Protein AF-A0A024FL23-F1 (afdb_monomer_lite)

pLDDT: mean 93.82, std 6.36, range [48.22, 98.5]

Sequence (138 aa):
MNAYYDCISGPIGQKRDFKRFKNLFHPSANFTYSYWNKEQTKASTMVFKTADEFIEKLDYLDKKGFYECEVANTINEFGSVIQVFSTYTFRAEDKSIESKTGITSYEIFFDGDRYWILSMFWTIESERFKIPKKYLKG

Foldseek 3Di:
DCQQQQQQAFFAQDHGPLVSVQVQADQQAKEKEWDAPPVRPDIDIDIDRGSVSVVVVSPCCNHFGKGKDWQAWDWDDDDQWIWIWTKMWMATPNRPDDIWIKIWIWIWGDPPPDIHTRYTYMYTDDPVRHDDPVNRHD

Radius of gyration: 15.2 Å; chains: 1; bounding box: 40×31×35 Å

Secondary structure (DSSP, 8-state):
-HHHHHHH-B-TTPPP-HHHHHTTEEEEEEEEEEEE-TTSS-EEEEEESSHHHHHGGGTTHHHH-EEEEEEEEEEEEETTEEEEEEEEEEEETTS-S--EEEEEEEEEEE-SS-EEEEEEEEEE--SSSPPPGGGS--

Structure (mmCIF, N/CA/C/O backbone):
data_AF-A0A024FL23-F1
#
_entry.id   AF-A0A024FL23-F1
#
loop_
_atom_site.group_PDB
_atom_site.id
_atom_site.type_symbol
_atom_site.label_atom_id
_atom_site.label_alt_id
_atom_site.label_comp_id
_atom_site.label_asym_id
_atom_site.label_entity_id
_atom_site.label_seq_id
_atom_site.pdbx_PDB_ins_code
_atom_site.Cartn_x
_atom_site.Cartn_y
_atom_site.Cartn_z
_atom_site.occupancy
_atom_site.B_iso_or_equiv
_atom_site.auth_seq_id
_atom_site.auth_comp_id
_atom_site.auth_asym_id
_atom_site.auth_atom_id
_atom_site.pdbx_PDB_model_num
ATOM 1 N N . MET A 1 1 ? -3.328 -7.292 8.739 1.00 48.22 1 MET A N 1
ATOM 2 C CA . MET A 1 1 ? -4.585 -6.664 8.259 1.00 48.22 1 MET A CA 1
ATOM 3 C C . MET A 1 1 ? -4.875 -7.171 6.842 1.00 48.22 1 MET A C 1
ATOM 5 O O . MET A 1 1 ? -4.285 -6.681 5.895 1.00 48.22 1 MET A O 1
ATOM 9 N N . ASN A 1 2 ? -5.713 -8.204 6.669 1.00 65.69 2 ASN A N 1
ATOM 10 C CA . ASN A 1 2 ? -5.693 -9.015 5.429 1.00 65.69 2 ASN A CA 1
ATOM 11 C C . ASN A 1 2 ? -6.514 -8.452 4.253 1.00 65.69 2 ASN A C 1
ATOM 13 O O . ASN A 1 2 ? -6.242 -8.781 3.105 1.00 65.69 2 ASN A O 1
ATOM 17 N N . ALA A 1 3 ? -7.486 -7.569 4.501 1.00 78.38 3 ALA A N 1
ATOM 18 C CA . ALA A 1 3 ? -8.482 -7.215 3.486 1.00 78.38 3 ALA A CA 1
ATOM 19 C C . ALA A 1 3 ? -7.924 -6.495 2.244 1.00 78.38 3 ALA A C 1
ATOM 21 O O . ALA A 1 3 ? -8.432 -6.724 1.151 1.00 78.38 3 ALA A O 1
ATOM 22 N N . TYR A 1 4 ? -6.899 -5.648 2.395 1.00 86.62 4 TYR A N 1
ATOM 23 C CA . TYR A 1 4 ? -6.240 -4.990 1.261 1.00 86.62 4 TYR A CA 1
ATOM 24 C C . TYR A 1 4 ? -5.434 -5.998 0.431 1.00 86.62 4 TYR A C 1
ATOM 26 O O . TYR A 1 4 ? -5.662 -6.129 -0.771 1.00 86.62 4 TYR A O 1
ATOM 34 N N . TYR A 1 5 ? -4.551 -6.760 1.084 1.00 86.75 5 TYR A N 1
ATOM 35 C CA . TYR A 1 5 ? -3.668 -7.723 0.423 1.00 86.75 5 TYR A CA 1
ATOM 36 C C . TYR A 1 5 ? -4.447 -8.828 -0.300 1.00 86.75 5 TYR A C 1
ATOM 38 O O . TYR A 1 5 ? -4.063 -9.203 -1.407 1.00 86.75 5 TYR A O 1
ATOM 46 N N . ASP A 1 6 ? -5.583 -9.270 0.255 1.00 86.75 6 ASP A N 1
ATOM 47 C CA . ASP A 1 6 ? -6.508 -10.213 -0.391 1.00 86.75 6 ASP A CA 1
ATOM 48 C C . ASP A 1 6 ? -7.046 -9.695 -1.736 1.00 86.75 6 ASP A C 1
ATOM 50 O O . ASP A 1 6 ? -7.350 -10.480 -2.631 1.00 86.75 6 ASP A O 1
ATOM 54 N N . CYS A 1 7 ? -7.211 -8.375 -1.884 1.00 89.38 7 CYS A N 1
ATOM 55 C CA . CYS A 1 7 ? -7.780 -7.788 -3.097 1.00 89.38 7 CYS A CA 1
ATOM 56 C C . CYS A 1 7 ? -6.762 -7.707 -4.235 1.00 89.38 7 CYS A C 1
ATOM 58 O O . CYS A 1 7 ? -7.153 -7.781 -5.397 1.00 89.38 7 CYS A O 1
ATOM 60 N N . ILE A 1 8 ? -5.478 -7.534 -3.919 1.00 89.00 8 ILE A N 1
ATOM 61 C CA . ILE A 1 8 ? -4.417 -7.307 -4.912 1.00 89.00 8 ILE A CA 1
ATOM 62 C C . ILE A 1 8 ? -3.542 -8.541 -5.160 1.00 89.00 8 ILE A C 1
ATOM 64 O O . ILE A 1 8 ? -2.877 -8.616 -6.197 1.00 89.00 8 ILE A O 1
ATOM 68 N N . SER A 1 9 ? -3.578 -9.525 -4.259 1.00 92.69 9 SER A N 1
ATOM 69 C CA . SER A 1 9 ? -2.758 -10.731 -4.348 1.00 92.69 9 SER A CA 1
ATOM 70 C C . SER A 1 9 ? -3.475 -11.909 -5.002 1.00 92.69 9 SER A C 1
ATOM 72 O O . SER A 1 9 ? -4.682 -12.093 -4.861 1.00 92.69 9 SER A O 1
ATOM 74 N N . GLY A 1 10 ? -2.708 -12.750 -5.688 1.00 93.69 10 GLY A N 1
ATOM 75 C CA . GLY A 1 10 ? -3.135 -14.048 -6.192 1.00 93.69 10 GLY A CA 1
ATOM 76 C C . GLY A 1 10 ? -2.351 -14.512 -7.427 1.00 93.69 10 GLY A C 1
ATOM 77 O O . GLY A 1 10 ? -1.568 -13.750 -8.004 1.00 93.69 10 GLY A O 1
ATOM 78 N N . PRO A 1 11 ? -2.583 -15.754 -7.870 1.00 95.69 11 PRO A N 1
ATOM 79 C CA . PRO A 1 11 ? -1.921 -16.348 -9.022 1.00 95.69 11 PRO A CA 1
ATOM 80 C C . PRO A 1 11 ? -2.222 -15.659 -10.349 1.00 95.69 11 PRO A C 1
ATOM 82 O O . PRO A 1 11 ? -3.142 -14.837 -10.467 1.00 95.69 11 PRO A O 1
ATOM 85 N N . ILE A 1 12 ? -1.429 -16.038 -11.355 1.00 95.38 12 ILE A N 1
ATOM 86 C CA . ILE A 1 12 ? -1.665 -15.695 -12.759 1.00 95.38 12 ILE A CA 1
ATOM 87 C C . ILE A 1 12 ? -3.081 -16.131 -13.163 1.00 95.38 12 ILE A C 1
ATOM 89 O O . ILE A 1 12 ? -3.535 -17.227 -12.842 1.00 95.38 12 ILE A O 1
ATOM 93 N N . GLY A 1 13 ? -3.794 -15.260 -13.873 1.00 93.06 13 GLY A N 1
ATOM 94 C CA . GLY A 1 13 ? -5.148 -15.493 -14.373 1.00 93.06 13 GLY A CA 1
ATOM 95 C C . GLY A 1 13 ? -6.261 -15.257 -13.348 1.00 93.06 13 GLY A C 1
ATOM 96 O O . GLY A 1 13 ? -7.422 -15.141 -13.745 1.00 93.06 13 GLY A O 1
ATOM 97 N N . GLN A 1 14 ? -5.951 -15.122 -12.053 1.00 93.44 14 GLN A N 1
ATOM 98 C CA . GLN A 1 14 ? -6.968 -14.805 -11.053 1.00 93.44 14 GLN A CA 1
ATOM 99 C C . GLN A 1 14 ? -7.325 -13.317 -11.095 1.00 93.44 14 GLN A C 1
ATOM 101 O O . GLN A 1 14 ? -6.509 -12.453 -10.770 1.00 93.44 14 GLN A O 1
ATOM 106 N N . LYS A 1 15 ? -8.587 -13.019 -11.417 1.00 92.50 15 LYS A N 1
ATOM 107 C CA . LYS A 1 15 ? -9.120 -11.656 -11.346 1.00 92.50 15 LYS A CA 1
ATOM 108 C C . LYS A 1 15 ? -9.106 -11.132 -9.911 1.00 92.50 15 LYS A C 1
ATOM 110 O O . LYS A 1 15 ? -9.450 -11.841 -8.968 1.00 92.50 15 LYS A O 1
ATOM 115 N N . ARG A 1 16 ? -8.700 -9.872 -9.770 1.00 93.19 16 ARG A N 1
ATOM 116 C CA . ARG A 1 16 ? -8.661 -9.146 -8.500 1.00 93.19 16 ARG A CA 1
ATOM 117 C C . ARG A 1 16 ? -10.044 -8.630 -8.133 1.00 93.19 16 ARG A C 1
ATOM 119 O O . ARG A 1 16 ? -10.784 -8.159 -9.000 1.00 93.19 16 ARG A O 1
ATOM 126 N N . ASP A 1 17 ? -10.387 -8.704 -6.850 1.00 92.62 17 ASP A N 1
ATOM 127 C CA . ASP A 1 17 ? -11.657 -8.181 -6.345 1.00 92.62 17 ASP A CA 1
ATOM 128 C C . ASP A 1 17 ? -11.561 -6.665 -6.144 1.00 92.62 17 ASP A C 1
ATOM 130 O O . ASP A 1 17 ? -11.471 -6.134 -5.034 1.00 92.62 17 ASP A O 1
ATOM 134 N N . PHE A 1 18 ? -11.570 -5.942 -7.262 1.00 92.56 18 PHE A N 1
ATOM 135 C CA . PHE A 1 18 ? -11.520 -4.486 -7.248 1.00 92.56 18 PHE A CA 1
ATOM 136 C C . PHE A 1 18 ? -12.797 -3.850 -6.687 1.00 92.56 18 PHE A C 1
ATOM 138 O O . PHE A 1 18 ? -12.773 -2.687 -6.291 1.00 92.56 18 PHE A O 1
ATOM 145 N N . LYS A 1 19 ? -13.910 -4.590 -6.598 1.00 93.25 19 LYS A N 1
ATOM 146 C CA . LYS A 1 19 ? -15.113 -4.102 -5.916 1.00 93.25 19 LYS A CA 1
ATOM 147 C C . LYS A 1 19 ? -14.870 -4.041 -4.411 1.00 93.25 19 LYS A C 1
ATOM 149 O O . LYS A 1 19 ? -15.134 -3.010 -3.794 1.00 93.25 19 LYS A O 1
ATOM 154 N N . ARG A 1 20 ? -14.327 -5.114 -3.827 1.00 92.81 20 ARG A N 1
ATOM 155 C CA . ARG A 1 20 ? -13.917 -5.131 -2.420 1.00 92.81 20 ARG A CA 1
ATOM 156 C C . ARG A 1 20 ? -12.828 -4.101 -2.154 1.00 92.81 20 ARG A C 1
ATOM 158 O O . ARG A 1 20 ? -12.959 -3.383 -1.171 1.00 92.81 20 ARG A O 1
ATOM 165 N N . PHE A 1 21 ? -11.847 -3.964 -3.051 1.00 93.56 21 PHE A N 1
ATOM 166 C CA . PHE A 1 21 ? -10.811 -2.932 -2.949 1.00 93.56 21 PHE A CA 1
ATOM 167 C C . PHE A 1 21 ? -11.420 -1.540 -2.768 1.00 93.56 21 PHE A C 1
ATOM 169 O O . PHE A 1 21 ? -11.151 -0.891 -1.765 1.00 93.56 21 PHE A O 1
ATOM 176 N N . LYS A 1 22 ? -12.292 -1.100 -3.688 1.00 94.06 22 LYS A N 1
ATOM 177 C CA . LYS A 1 22 ? -12.928 0.229 -3.618 1.00 94.06 22 LYS A CA 1
ATOM 178 C C . LYS A 1 22 ? -13.694 0.434 -2.314 1.00 94.06 22 LYS A C 1
ATOM 180 O O . LYS A 1 22 ? -13.629 1.509 -1.735 1.00 94.06 22 LYS A O 1
ATOM 185 N N . ASN A 1 23 ? -14.356 -0.611 -1.819 1.00 94.69 23 ASN A N 1
ATOM 186 C CA . ASN A 1 23 ? -15.117 -0.558 -0.573 1.00 94.69 23 ASN A CA 1
ATOM 187 C C . ASN A 1 23 ? -14.253 -0.398 0.690 1.00 94.69 23 ASN A C 1
ATOM 189 O O . ASN A 1 23 ? -14.826 -0.208 1.761 1.00 94.69 23 ASN A O 1
ATOM 193 N N . LEU A 1 24 ? -12.920 -0.492 0.607 1.00 95.25 24 LEU A N 1
ATOM 194 C CA . LEU A 1 24 ? -12.012 -0.196 1.724 1.00 95.25 24 LEU A CA 1
ATOM 195 C C . LEU A 1 24 ? -11.720 1.305 1.864 1.00 95.25 24 LEU A C 1
ATOM 197 O O . LEU A 1 24 ? -11.351 1.760 2.947 1.00 95.25 24 LEU A O 1
ATOM 201 N N . PHE A 1 25 ? -11.870 2.069 0.782 1.00 96.50 25 PHE A N 1
ATOM 202 C CA . PHE A 1 25 ? -11.470 3.471 0.715 1.00 96.50 25 PHE A CA 1
ATOM 203 C C . PHE A 1 25 ? -12.675 4.394 0.843 1.00 96.50 25 PHE A C 1
ATOM 205 O O . PHE A 1 25 ? -13.753 4.126 0.312 1.00 96.50 25 PHE A O 1
ATOM 212 N N . HIS A 1 26 ? -12.484 5.507 1.546 1.00 96.25 26 HIS A N 1
ATOM 213 C CA . HIS A 1 26 ? -13.470 6.579 1.563 1.00 96.25 26 HIS A CA 1
ATOM 214 C C . HIS A 1 26 ? -13.587 7.209 0.159 1.00 96.25 26 HIS A C 1
ATOM 216 O O . HIS A 1 26 ? -12.583 7.276 -0.553 1.00 96.25 26 HIS A O 1
ATOM 222 N N . PRO A 1 27 ? -14.748 7.758 -0.251 1.00 93.44 27 PRO A N 1
ATOM 223 C CA . PRO A 1 27 ? -14.881 8.444 -1.543 1.00 93.44 27 PRO A CA 1
ATOM 224 C C . PRO A 1 27 ? -13.906 9.612 -1.762 1.00 93.44 27 PRO A C 1
ATOM 226 O O . PRO A 1 27 ? -13.630 9.973 -2.900 1.00 93.44 27 PRO A O 1
ATOM 229 N N . SER A 1 28 ? -13.377 10.199 -0.684 1.00 93.19 28 SER A N 1
ATOM 230 C CA . SER A 1 28 ? -12.363 11.263 -0.729 1.00 93.19 28 SER A CA 1
ATOM 231 C C . SER A 1 28 ? -10.923 10.754 -0.581 1.00 93.19 28 SER A C 1
ATOM 233 O O . SER A 1 28 ? -10.037 11.543 -0.245 1.00 93.19 28 SER A O 1
ATOM 235 N N . ALA A 1 29 ? -10.690 9.447 -0.723 1.00 96.19 29 ALA A N 1
ATOM 236 C CA . ALA A 1 29 ? -9.378 8.869 -0.486 1.00 96.19 29 ALA A CA 1
ATOM 237 C C . ALA A 1 29 ? -8.350 9.319 -1.528 1.00 96.19 29 ALA A C 1
ATOM 239 O O . ALA A 1 29 ? -8.657 9.423 -2.715 1.00 96.19 29 ALA A O 1
ATOM 240 N N . ASN A 1 30 ? -7.112 9.533 -1.085 1.00 94.69 30 ASN A N 1
ATOM 241 C CA . ASN A 1 30 ? -5.991 9.848 -1.964 1.00 94.69 30 ASN A CA 1
ATOM 242 C C . ASN A 1 30 ? -4.943 8.728 -1.957 1.00 94.69 30 ASN A C 1
ATOM 244 O O . ASN A 1 30 ? -4.713 8.071 -0.941 1.00 94.69 30 ASN A O 1
ATOM 248 N N . PHE A 1 31 ? -4.302 8.532 -3.107 1.00 97.94 31 PHE A N 1
ATOM 249 C CA . PHE A 1 31 ? -3.290 7.505 -3.313 1.00 97.94 31 PHE A CA 1
ATOM 250 C C . PHE A 1 31 ? -2.041 8.194 -3.841 1.00 97.94 31 PHE A C 1
ATOM 252 O O . PHE A 1 31 ? -2.063 8.799 -4.913 1.00 97.94 31 PHE A O 1
ATOM 259 N N . THR A 1 32 ? -0.949 8.116 -3.095 1.00 98.25 32 THR A N 1
ATOM 260 C CA . THR A 1 32 ? 0.287 8.805 -3.450 1.00 98.25 32 THR A CA 1
ATOM 261 C C . THR A 1 32 ? 1.452 7.832 -3.421 1.00 98.25 32 THR A C 1
ATOM 263 O O . THR A 1 32 ? 1.774 7.250 -2.390 1.00 98.25 32 THR A O 1
ATOM 266 N N . TYR A 1 33 ? 2.140 7.702 -4.548 1.00 97.69 33 TYR A N 1
ATOM 267 C CA . TYR A 1 33 ? 3.422 7.019 -4.614 1.00 97.69 33 TYR A CA 1
ATOM 268 C C . TYR A 1 33 ? 4.549 8.047 -4.580 1.00 97.69 33 TYR A C 1
ATOM 270 O O . TYR A 1 33 ? 4.616 8.909 -5.456 1.00 97.69 33 TYR A O 1
ATOM 278 N N . SER A 1 34 ? 5.448 7.957 -3.600 1.00 97.69 34 SER A N 1
ATOM 279 C CA . SER A 1 34 ? 6.705 8.711 -3.599 1.00 97.69 34 SER A CA 1
ATOM 280 C C . SER A 1 34 ? 7.857 7.850 -4.093 1.00 97.69 34 SER A C 1
ATOM 282 O O . SER A 1 34 ? 8.057 6.716 -3.644 1.00 97.69 34 SER A O 1
ATOM 284 N N . TYR A 1 35 ? 8.660 8.430 -4.976 1.00 96.06 35 TYR A N 1
ATOM 285 C CA . TYR A 1 35 ? 9.873 7.825 -5.496 1.00 96.06 35 TYR A CA 1
ATOM 286 C C . TYR A 1 35 ? 10.998 8.852 -5.567 1.00 96.06 35 TYR A C 1
ATOM 288 O O . TYR A 1 35 ? 10.779 10.054 -5.730 1.00 96.06 35 TYR A O 1
ATOM 296 N N . TRP A 1 36 ? 12.224 8.360 -5.446 1.00 96.06 36 TRP A N 1
ATOM 297 C CA . TRP A 1 36 ? 13.429 9.165 -5.585 1.00 96.06 36 TRP A CA 1
ATOM 298 C C . TRP A 1 36 ? 13.975 9.065 -7.011 1.00 96.06 36 TRP A C 1
ATOM 300 O O . TRP A 1 36 ? 13.796 8.049 -7.684 1.00 96.06 36 TRP A O 1
ATOM 310 N N . ASN A 1 37 ? 14.660 10.111 -7.476 1.00 94.81 37 ASN A N 1
ATOM 311 C CA . ASN A 1 37 ? 15.465 10.034 -8.696 1.00 94.81 37 ASN A CA 1
ATOM 312 C C . ASN A 1 37 ? 16.594 8.995 -8.561 1.00 94.81 37 ASN A C 1
ATOM 314 O O . ASN A 1 37 ? 16.902 8.520 -7.467 1.00 94.81 37 ASN A O 1
ATOM 318 N N . LYS A 1 38 ? 17.252 8.674 -9.679 1.00 92.12 38 LYS A N 1
ATOM 319 C CA . LYS A 1 38 ? 18.322 7.666 -9.736 1.00 92.12 38 LYS A CA 1
ATOM 320 C C . LYS A 1 38 ? 19.469 7.961 -8.761 1.00 92.12 38 LYS A C 1
ATOM 322 O O . LYS A 1 38 ? 19.995 7.045 -8.139 1.00 92.12 38 LYS A O 1
ATOM 327 N N . GLU A 1 39 ? 19.814 9.235 -8.585 1.00 94.12 39 GLU A N 1
ATOM 328 C CA . GLU A 1 39 ? 20.863 9.696 -7.665 1.00 94.12 39 GLU A CA 1
ATOM 329 C C . GLU A 1 39 ? 20.408 9.703 -6.193 1.00 94.12 39 GLU A C 1
ATOM 331 O O . GLU A 1 39 ? 21.205 9.964 -5.292 1.00 94.12 39 GLU A O 1
ATOM 336 N N . GLN A 1 40 ? 19.128 9.423 -5.930 1.00 92.50 40 GLN A N 1
ATOM 337 C CA . GLN A 1 40 ? 18.515 9.379 -4.603 1.00 92.50 40 GLN A CA 1
ATOM 338 C C . GLN A 1 40 ? 18.660 10.699 -3.828 1.00 92.50 40 GLN A C 1
ATOM 340 O O . GLN A 1 40 ? 18.845 10.699 -2.613 1.00 92.50 40 GLN A O 1
ATOM 345 N N . THR A 1 41 ? 18.616 11.835 -4.530 1.00 94.44 41 THR A N 1
ATOM 346 C CA . THR A 1 41 ? 18.798 13.194 -3.985 1.00 94.44 41 THR A CA 1
ATOM 347 C C . THR A 1 41 ? 17.524 14.029 -3.986 1.00 94.44 41 THR A C 1
ATOM 349 O O . THR A 1 41 ? 17.418 14.966 -3.197 1.00 94.44 41 THR A O 1
ATOM 352 N N . LYS A 1 42 ? 16.551 13.701 -4.840 1.00 96.19 42 LYS A N 1
ATOM 353 C CA . LYS A 1 42 ? 15.278 14.415 -4.953 1.00 96.19 42 LYS A CA 1
ATOM 354 C C . LYS A 1 42 ? 14.117 13.430 -5.024 1.00 96.19 42 LYS A C 1
ATOM 356 O O . LYS A 1 42 ? 14.144 12.500 -5.827 1.00 96.19 42 LYS A O 1
ATOM 361 N N . ALA A 1 43 ? 13.095 13.668 -4.207 1.00 96.56 43 ALA A N 1
ATOM 362 C CA . ALA A 1 43 ? 11.842 12.924 -4.246 1.00 96.56 43 ALA A CA 1
ATOM 363 C C . ALA A 1 43 ? 10.837 13.573 -5.212 1.00 96.56 43 ALA A C 1
ATOM 365 O O . ALA A 1 43 ? 10.879 14.778 -5.478 1.00 96.56 43 ALA A O 1
ATOM 366 N N . SER A 1 44 ? 9.934 12.768 -5.754 1.00 97.69 44 SER A N 1
ATOM 367 C CA . SER A 1 44 ? 8.789 13.176 -6.571 1.00 97.69 44 SER A CA 1
ATOM 368 C C . SER A 1 44 ? 7.592 12.297 -6.234 1.00 97.69 44 SER A C 1
ATOM 370 O O . SER A 1 44 ? 7.754 11.222 -5.653 1.00 97.69 44 SER A O 1
ATOM 372 N N . THR A 1 45 ? 6.392 12.759 -6.579 1.00 97.75 45 THR A N 1
ATOM 373 C CA . THR A 1 45 ? 5.155 12.029 -6.306 1.00 97.75 45 THR A CA 1
ATOM 374 C C . THR A 1 45 ? 4.382 11.732 -7.580 1.00 97.75 45 THR A C 1
ATOM 376 O O . THR A 1 45 ? 4.340 12.530 -8.515 1.00 97.75 45 THR A O 1
ATOM 379 N N . MET A 1 46 ? 3.741 10.570 -7.592 1.00 97.38 46 MET A N 1
ATOM 380 C CA . MET A 1 46 ? 2.664 10.222 -8.508 1.00 97.38 46 MET A CA 1
ATOM 381 C C . MET A 1 46 ? 1.382 10.124 -7.684 1.00 97.38 46 MET A C 1
ATOM 383 O O . MET A 1 46 ? 1.349 9.402 -6.690 1.00 97.38 46 MET A O 1
ATOM 387 N N . VAL A 1 47 ? 0.357 10.882 -8.069 1.00 96.75 47 VAL A N 1
ATOM 388 C CA . VAL A 1 47 ? -0.892 11.015 -7.308 1.00 96.75 47 VAL A CA 1
ATOM 389 C C . VAL A 1 47 ? -2.047 10.459 -8.128 1.00 96.75 47 VAL A C 1
ATOM 391 O O . VAL A 1 47 ? -2.200 10.829 -9.291 1.00 96.75 47 VAL A O 1
ATOM 394 N N . PHE A 1 48 ? -2.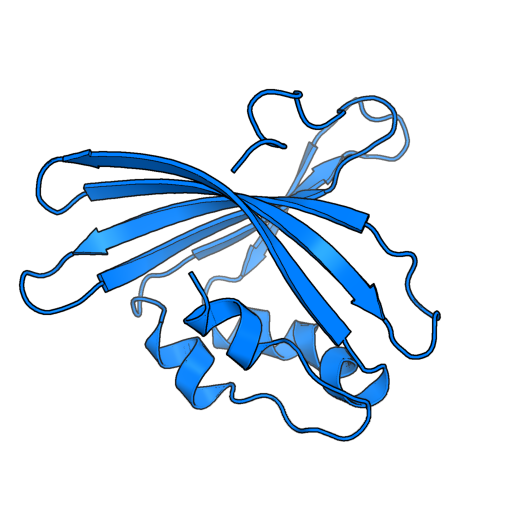874 9.634 -7.493 1.00 95.94 48 PHE A N 1
ATOM 395 C CA . PHE A 1 48 ? -4.176 9.206 -7.994 1.00 95.94 48 PHE A CA 1
ATOM 396 C C . PHE A 1 48 ? -5.248 9.750 -7.055 1.00 95.94 48 PHE A C 1
ATOM 398 O O . PHE A 1 48 ? -5.165 9.607 -5.830 1.00 95.94 48 PHE A O 1
ATOM 405 N N . LYS A 1 49 ? -6.237 10.426 -7.631 1.00 90.31 49 LYS A N 1
ATOM 406 C CA . LYS A 1 49 ? -7.291 11.125 -6.890 1.00 90.31 49 LYS A CA 1
ATOM 407 C C . LYS A 1 49 ? -8.474 10.225 -6.557 1.00 90.31 49 LYS A C 1
ATOM 409 O O . LYS A 1 49 ? 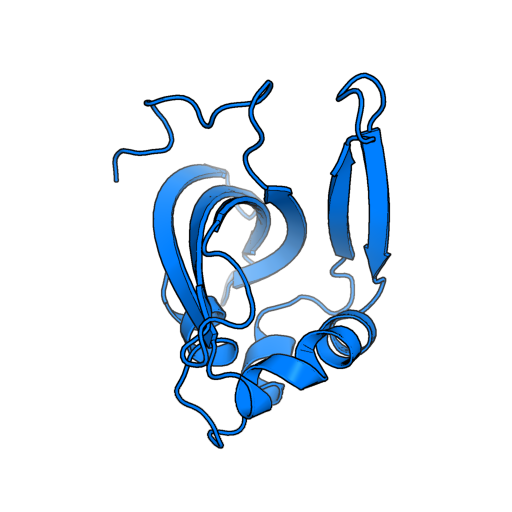-9.324 10.625 -5.771 1.00 90.31 49 LYS A O 1
ATOM 414 N N . THR A 1 50 ? -8.546 9.043 -7.167 1.00 92.31 50 THR A N 1
ATOM 415 C CA . THR A 1 50 ? -9.616 8.069 -6.944 1.00 92.31 50 THR A CA 1
ATOM 416 C C . THR A 1 50 ? -9.062 6.647 -6.906 1.00 92.31 50 THR A C 1
ATOM 418 O O . THR A 1 50 ? -7.995 6.359 -7.454 1.00 92.31 50 THR A O 1
ATOM 421 N N . ALA A 1 51 ? -9.816 5.735 -6.285 1.00 93.25 51 ALA A N 1
ATOM 422 C CA . ALA A 1 51 ? -9.486 4.312 -6.302 1.00 93.25 51 ALA A CA 1
ATOM 423 C C . ALA A 1 51 ? -9.497 3.741 -7.730 1.00 93.25 51 ALA A C 1
ATOM 425 O O . ALA A 1 51 ? -8.697 2.864 -8.037 1.00 93.25 51 ALA A O 1
ATOM 426 N N . ASP A 1 52 ? -10.368 4.253 -8.604 1.00 93.19 52 ASP A N 1
ATOM 427 C CA . ASP A 1 52 ? -10.453 3.828 -10.002 1.00 93.19 52 ASP A CA 1
ATOM 428 C C . ASP A 1 52 ? -9.185 4.182 -10.785 1.00 93.19 52 ASP A C 1
ATOM 430 O O . ASP A 1 52 ? -8.592 3.299 -11.402 1.00 93.19 52 ASP A O 1
ATOM 434 N N . GLU A 1 53 ? -8.704 5.426 -10.673 1.00 94.31 53 GLU A N 1
ATOM 435 C CA . GLU A 1 53 ? -7.441 5.857 -11.293 1.00 94.31 53 GLU A CA 1
ATOM 436 C C . GLU A 1 53 ? -6.254 4.991 -10.845 1.00 94.31 53 GLU A C 1
ATOM 438 O O . GLU A 1 53 ? -5.359 4.686 -11.636 1.00 94.31 53 GLU A O 1
ATOM 443 N N . PHE A 1 54 ? -6.239 4.585 -9.571 1.00 94.12 54 PHE A N 1
ATOM 444 C CA . PHE A 1 54 ? -5.209 3.691 -9.053 1.00 94.12 54 PHE A CA 1
ATOM 445 C C . PHE A 1 54 ? -5.359 2.264 -9.602 1.00 94.12 54 PHE A C 1
ATOM 447 O O . PHE A 1 54 ? -4.380 1.687 -10.075 1.00 94.12 54 PHE A O 1
ATOM 454 N N . ILE A 1 55 ? -6.576 1.708 -9.600 1.00 93.81 55 ILE A N 1
ATOM 455 C CA . ILE A 1 55 ? -6.875 0.359 -10.110 1.00 93.81 55 ILE A CA 1
ATOM 456 C C . ILE A 1 55 ? -6.489 0.213 -11.584 1.00 93.81 55 ILE A C 1
ATOM 458 O O . ILE A 1 55 ? -5.985 -0.837 -11.978 1.00 93.81 55 ILE A O 1
ATOM 462 N N . GLU A 1 56 ? -6.656 1.253 -12.400 1.00 93.69 56 GLU A N 1
ATOM 463 C CA . GLU A 1 56 ? -6.225 1.236 -13.804 1.00 93.69 56 GLU A CA 1
ATOM 464 C C . GLU A 1 56 ? -4.724 0.953 -13.968 1.00 93.69 56 GLU A C 1
ATOM 466 O O . GLU A 1 56 ? -4.307 0.381 -14.975 1.00 93.69 56 GLU A O 1
ATOM 471 N N . LYS A 1 57 ? -3.891 1.302 -12.977 1.00 92.19 57 LYS A N 1
ATOM 472 C CA . LYS A 1 57 ? -2.451 0.989 -12.987 1.00 92.19 57 LYS A CA 1
ATOM 473 C C . LYS A 1 57 ? -2.127 -0.433 -12.543 1.00 92.19 57 LYS A C 1
ATOM 475 O O . LYS A 1 57 ? -0.975 -0.846 -12.650 1.00 92.19 57 LYS A O 1
ATOM 480 N N . LEU A 1 58 ? -3.118 -1.182 -12.070 1.00 90.50 58 LEU A N 1
ATOM 481 C CA . LEU A 1 58 ? -2.981 -2.544 -11.560 1.00 90.50 58 LEU A CA 1
ATOM 482 C C . LEU A 1 58 ? -3.379 -3.615 -12.592 1.00 90.50 58 LEU A C 1
ATOM 484 O O . LEU A 1 58 ? -3.531 -4.785 -12.240 1.00 90.50 58 LEU A O 1
ATOM 488 N N . ASP A 1 59 ? -3.514 -3.250 -13.872 1.00 86.44 59 ASP A N 1
ATOM 489 C CA . ASP A 1 59 ? -3.920 -4.154 -14.964 1.00 86.44 59 ASP A CA 1
ATOM 490 C C . ASP A 1 59 ? -2.974 -5.354 -15.186 1.00 86.44 59 ASP A C 1
ATOM 492 O O . ASP A 1 59 ? -3.298 -6.292 -15.916 1.00 86.44 59 ASP A O 1
ATOM 496 N N . TYR A 1 60 ? -1.783 -5.301 -14.592 1.00 87.69 60 TYR A N 1
ATOM 497 C CA . TYR A 1 60 ? -0.743 -6.307 -14.728 1.00 87.69 60 TYR A CA 1
ATOM 498 C C . TYR A 1 60 ? -0.826 -7.397 -13.656 1.00 87.69 60 TYR A C 1
ATOM 500 O O . TYR A 1 60 ? -0.176 -8.433 -13.806 1.00 87.69 60 TYR A O 1
ATOM 508 N N . LEU A 1 61 ? -1.571 -7.175 -12.564 1.00 90.81 61 LEU A N 1
ATOM 509 C CA . LEU A 1 61 ? -1.523 -8.043 -11.385 1.00 90.81 61 LEU A CA 1
ATOM 510 C C . LEU A 1 61 ? -1.961 -9.477 -11.696 1.00 90.81 61 LEU A C 1
ATOM 512 O O . LEU A 1 61 ? -1.324 -10.422 -11.232 1.00 90.81 61 LEU A O 1
ATOM 516 N N . ASP A 1 62 ? -3.036 -9.649 -12.464 1.00 91.06 62 ASP A N 1
ATOM 517 C CA . ASP A 1 62 ? -3.549 -10.962 -12.868 1.00 91.06 62 ASP A CA 1
ATOM 518 C C . ASP A 1 62 ? -2.718 -11.579 -14.001 1.00 91.06 62 ASP A C 1
ATOM 520 O O . ASP A 1 62 ? -2.549 -12.791 -14.042 1.00 91.06 62 ASP A O 1
ATOM 524 N N . LYS A 1 63 ? -2.135 -10.771 -14.891 1.00 92.69 63 LYS A N 1
ATOM 525 C CA . LYS A 1 63 ? -1.259 -11.251 -15.974 1.00 92.69 63 LYS A CA 1
ATOM 526 C C . LYS A 1 63 ? 0.041 -11.860 -15.446 1.00 92.69 63 LYS A C 1
ATOM 528 O O . LYS A 1 63 ? 0.523 -12.837 -16.005 1.00 92.69 63 LYS A O 1
ATOM 533 N N . LYS A 1 64 ? 0.603 -11.271 -14.387 1.00 91.88 64 LYS A N 1
ATOM 534 C CA . LYS A 1 64 ? 1.926 -11.632 -13.853 1.00 91.88 64 LYS A CA 1
ATOM 535 C C . LYS A 1 64 ? 1.877 -12.573 -12.653 1.00 91.88 64 LYS A C 1
ATOM 537 O O . LYS A 1 64 ? 2.887 -13.201 -12.336 1.00 91.88 64 LYS A O 1
ATOM 542 N N . GLY A 1 65 ? 0.714 -12.660 -11.997 1.00 93.25 65 GLY A N 1
ATOM 543 C CA . GLY A 1 65 ? 0.570 -13.260 -10.675 1.00 93.25 65 GLY A CA 1
ATOM 544 C C . GLY A 1 65 ? 1.322 -12.402 -9.671 1.00 93.25 65 GLY A C 1
ATOM 545 O O . GLY A 1 65 ? 2.533 -12.243 -9.759 1.00 93.25 65 GLY A O 1
ATOM 546 N N . PHE A 1 66 ? 0.627 -11.786 -8.734 1.00 95.31 66 PHE A N 1
ATOM 547 C CA . PHE A 1 66 ? 1.233 -10.805 -7.842 1.00 95.31 66 PHE A CA 1
ATOM 548 C C . PHE A 1 66 ? 0.873 -11.166 -6.421 1.00 95.31 66 PHE A C 1
ATOM 550 O O . PHE A 1 66 ? -0.267 -11.524 -6.155 1.00 95.31 66 PHE A O 1
ATOM 557 N N . TYR A 1 67 ? 1.839 -11.097 -5.521 1.00 94.06 67 TYR A N 1
ATOM 558 C CA . TYR A 1 67 ? 1.626 -11.381 -4.114 1.00 94.06 67 TYR A CA 1
ATOM 559 C C . TYR A 1 67 ? 2.254 -10.258 -3.325 1.00 94.06 67 TYR A C 1
ATOM 561 O O . TYR A 1 67 ? 3.467 -10.075 -3.394 1.00 94.06 67 TYR A O 1
ATOM 569 N N . GLU A 1 68 ? 1.432 -9.542 -2.579 1.00 93.50 68 GLU A N 1
ATOM 570 C CA . GLU A 1 68 ? 1.854 -8.536 -1.623 1.00 93.50 68 GLU A CA 1
ATOM 571 C C . GLU A 1 68 ? 1.426 -8.988 -0.234 1.00 93.50 68 GLU A C 1
ATOM 573 O O . GLU A 1 68 ? 0.294 -9.431 -0.038 1.00 93.50 68 GLU A O 1
ATOM 578 N N . CYS A 1 69 ? 2.336 -8.916 0.728 1.00 90.75 69 CYS A N 1
ATOM 579 C CA . CYS A 1 69 ? 2.067 -9.348 2.087 1.00 90.75 69 CYS A CA 1
ATOM 580 C C . CYS A 1 69 ? 2.610 -8.363 3.115 1.00 90.75 69 CYS A C 1
ATOM 582 O O . CYS A 1 69 ? 3.689 -7.787 2.954 1.00 90.75 69 CYS A O 1
ATOM 584 N N . GLU A 1 70 ? 1.852 -8.230 4.199 1.00 93.50 70 GLU A N 1
ATOM 585 C CA . GLU A 1 70 ? 2.231 -7.491 5.396 1.00 93.50 70 GLU A CA 1
ATOM 586 C C . GLU A 1 70 ? 3.446 -8.131 6.077 1.00 93.50 70 GLU A C 1
ATOM 588 O O . GLU A 1 70 ? 3.516 -9.351 6.221 1.00 93.50 70 GLU A O 1
ATOM 593 N N . VAL A 1 71 ? 4.382 -7.296 6.524 1.00 93.94 71 VAL A N 1
ATOM 594 C CA . VAL A 1 71 ? 5.545 -7.701 7.327 1.00 93.94 71 VAL A CA 1
ATOM 595 C C . VAL A 1 71 ? 5.400 -7.222 8.766 1.00 93.94 71 VAL A C 1
ATOM 597 O O . VAL A 1 71 ? 5.605 -7.996 9.695 1.00 93.94 71 VAL A O 1
ATOM 600 N N . ALA A 1 72 ? 5.079 -5.942 8.961 1.00 95.31 72 ALA A N 1
ATOM 601 C CA . ALA A 1 72 ? 4.945 -5.337 10.2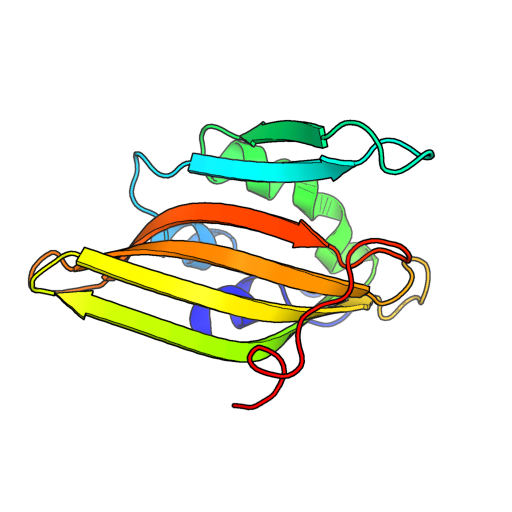83 1.00 95.31 72 ALA A CA 1
ATOM 602 C C . ALA A 1 72 ? 4.104 -4.060 10.212 1.00 95.31 72 ALA A C 1
ATOM 604 O O . ALA A 1 72 ? 4.122 -3.362 9.198 1.00 95.31 72 ALA A O 1
ATOM 605 N N . ASN A 1 73 ? 3.431 -3.720 11.312 1.00 95.44 73 ASN A N 1
ATOM 606 C CA . ASN A 1 73 ? 2.646 -2.495 11.439 1.00 95.44 73 ASN A CA 1
ATOM 607 C C . ASN A 1 73 ? 3.044 -1.727 12.701 1.00 95.44 73 ASN A C 1
ATOM 609 O O . ASN A 1 73 ? 3.155 -2.300 13.780 1.00 95.44 73 ASN A O 1
ATOM 613 N N . THR A 1 74 ? 3.198 -0.411 12.583 1.00 96.50 74 THR A N 1
ATOM 614 C CA . THR A 1 74 ? 3.165 0.508 13.729 1.00 96.50 74 THR A CA 1
ATOM 615 C C . THR A 1 74 ? 1.856 1.278 13.684 1.00 96.50 74 THR A C 1
ATOM 617 O O . THR A 1 74 ? 1.607 1.986 12.710 1.00 96.50 74 THR A O 1
ATOM 620 N N . ILE A 1 75 ? 1.029 1.128 14.718 1.00 97.00 75 ILE A N 1
ATOM 621 C CA . ILE A 1 75 ? -0.317 1.704 14.784 1.00 97.00 75 ILE A CA 1
ATOM 622 C C . ILE A 1 75 ? -0.346 2.752 15.893 1.00 97.00 75 ILE A C 1
ATOM 624 O O . ILE A 1 75 ? 0.069 2.472 17.015 1.00 97.00 75 ILE A O 1
ATOM 628 N N . ASN A 1 76 ? -0.841 3.945 15.571 1.00 97.69 76 ASN A N 1
ATOM 629 C CA . ASN A 1 76 ? -1.205 4.968 16.546 1.00 97.69 76 ASN A CA 1
ATOM 630 C C . ASN A 1 76 ? -2.679 5.317 16.349 1.00 97.69 76 ASN A C 1
ATOM 632 O O . ASN A 1 76 ? -3.102 5.574 15.222 1.00 97.69 76 ASN A O 1
ATOM 636 N N . GLU A 1 77 ? -3.448 5.350 17.431 1.00 97.75 77 GLU A N 1
ATOM 637 C CA . GLU A 1 77 ? -4.891 5.578 17.386 1.00 97.75 77 GLU A CA 1
ATOM 638 C C . GLU A 1 77 ? -5.345 6.551 18.476 1.00 97.75 77 GLU A C 1
ATOM 640 O O . GLU A 1 77 ? -4.844 6.533 19.601 1.00 97.75 77 GLU A O 1
ATOM 645 N N . PHE A 1 78 ? -6.298 7.416 18.128 1.00 97.88 78 PHE A N 1
ATOM 646 C CA . PHE A 1 78 ? -6.996 8.284 19.069 1.00 97.88 78 PHE A CA 1
ATOM 647 C C . PHE A 1 78 ? -8.382 8.650 18.525 1.00 97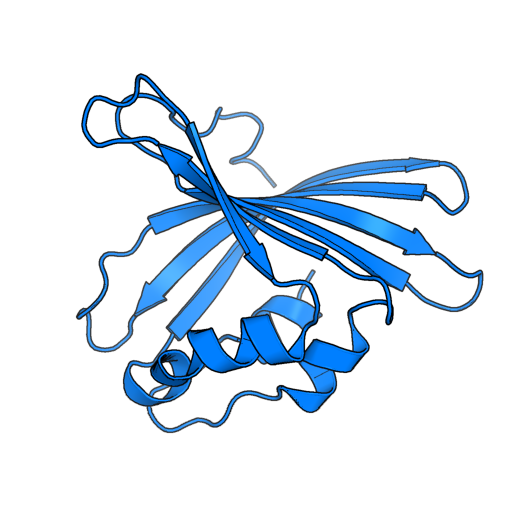.88 78 PHE A C 1
ATOM 649 O O . PHE A 1 78 ? -8.508 9.335 17.507 1.00 97.88 78 PHE A O 1
ATOM 656 N N . GLY A 1 79 ? -9.438 8.213 19.216 1.00 97.81 79 GLY A N 1
ATOM 657 C CA . GLY A 1 79 ? -10.815 8.437 18.774 1.00 97.81 79 GLY A CA 1
ATOM 658 C C . GLY A 1 79 ? -11.066 7.843 17.385 1.00 97.81 79 GLY A C 1
ATOM 659 O O . GLY A 1 79 ? -10.833 6.659 17.163 1.00 97.81 79 GLY A O 1
ATOM 660 N N . SER A 1 80 ? -11.524 8.670 16.444 1.00 97.88 80 SER A N 1
ATOM 661 C CA . SER A 1 80 ? -11.793 8.270 15.057 1.00 97.88 80 SER A CA 1
ATOM 662 C C . SER A 1 80 ? -10.570 8.327 14.131 1.00 97.88 80 SER A C 1
ATOM 664 O O . SER A 1 80 ? -10.715 8.076 12.936 1.00 97.88 80 SER A O 1
ATOM 666 N N . VAL A 1 81 ? -9.390 8.706 14.640 1.00 98.38 81 VAL A N 1
ATOM 667 C CA . VAL A 1 81 ? -8.168 8.926 13.850 1.00 98.38 81 VAL A CA 1
ATOM 668 C C . VAL A 1 81 ? -7.169 7.812 14.118 1.00 98.38 81 VAL A C 1
ATOM 670 O O . VAL A 1 81 ? -6.720 7.623 15.249 1.00 98.38 81 VAL A O 1
ATOM 673 N N . ILE A 1 82 ? -6.794 7.096 13.061 1.00 98.50 82 ILE A N 1
ATOM 674 C CA . ILE A 1 82 ? -5.846 5.986 13.122 1.00 98.50 82 ILE A CA 1
ATOM 675 C C . ILE A 1 82 ? -4.772 6.204 12.059 1.00 98.50 82 ILE A C 1
ATOM 677 O O . ILE A 1 82 ? -5.070 6.455 10.891 1.00 98.50 82 ILE A O 1
ATOM 681 N N . GLN A 1 83 ? -3.510 6.087 12.457 1.00 98.25 83 GLN A N 1
ATOM 682 C CA . GLN A 1 83 ? -2.365 6.111 11.556 1.00 98.25 83 GLN A CA 1
ATOM 683 C C . GLN A 1 83 ? -1.636 4.779 11.614 1.00 98.25 83 GLN A C 1
ATOM 685 O O . GLN A 1 83 ? -1.286 4.294 12.693 1.00 98.25 83 GLN A O 1
ATOM 690 N N . VAL A 1 84 ? -1.378 4.204 10.442 1.00 97.69 84 VAL A N 1
ATOM 691 C CA . VAL A 1 84 ? -0.678 2.925 10.319 1.00 97.69 84 VAL A CA 1
ATOM 692 C C . VAL A 1 84 ? 0.532 3.095 9.420 1.00 97.69 84 VAL A C 1
ATOM 694 O O . VAL A 1 84 ? 0.404 3.481 8.264 1.00 97.69 84 VAL A O 1
ATOM 697 N N . PHE A 1 85 ? 1.707 2.758 9.937 1.00 97.12 85 PHE A N 1
ATOM 698 C CA . PHE A 1 85 ? 2.925 2.624 9.148 1.00 97.12 85 PHE A CA 1
ATOM 699 C C . PHE A 1 85 ? 3.163 1.135 8.893 1.00 97.12 85 PHE A C 1
ATOM 701 O O . PHE A 1 85 ? 3.574 0.406 9.798 1.00 97.12 85 PHE A O 1
ATOM 708 N N . SER A 1 86 ? 2.816 0.685 7.687 1.00 96.62 86 SER A N 1
ATOM 709 C CA . SER A 1 86 ? 2.745 -0.726 7.307 1.00 96.62 86 SER A CA 1
ATOM 710 C C . SER A 1 86 ? 3.877 -1.097 6.364 1.00 96.62 86 SER A C 1
ATOM 712 O O . SER A 1 86 ? 3.933 -0.623 5.229 1.00 96.62 86 SER A O 1
ATOM 714 N N . THR A 1 87 ? 4.781 -1.951 6.826 1.00 97.50 87 THR A N 1
ATOM 715 C CA . THR A 1 87 ? 5.813 -2.552 5.984 1.00 97.50 87 THR A CA 1
ATOM 716 C C . THR A 1 87 ? 5.221 -3.726 5.227 1.00 97.50 87 THR A C 1
ATOM 718 O O . THR A 1 87 ? 4.592 -4.598 5.829 1.00 97.50 87 THR A O 1
ATOM 721 N N . TYR A 1 88 ? 5.493 -3.792 3.929 1.00 95.62 88 TYR A N 1
ATOM 722 C CA . TYR A 1 88 ? 5.057 -4.877 3.060 1.00 95.62 88 TYR A CA 1
ATOM 723 C C . TYR A 1 88 ? 6.193 -5.359 2.162 1.00 95.62 88 TYR A C 1
ATOM 725 O O . TYR A 1 88 ? 7.135 -4.622 1.865 1.00 95.62 88 TYR A O 1
ATOM 733 N N . THR A 1 89 ? 6.075 -6.593 1.685 1.00 95.62 89 THR A N 1
ATOM 734 C CA . THR A 1 89 ? 6.875 -7.111 0.569 1.00 95.62 89 THR A CA 1
ATOM 735 C C . THR A 1 89 ? 5.960 -7.532 -0.556 1.00 95.62 89 THR A C 1
ATOM 737 O O . THR A 1 89 ? 4.902 -8.101 -0.290 1.00 95.62 89 THR A O 1
ATOM 740 N N . PHE A 1 90 ? 6.390 -7.337 -1.800 1.00 95.19 90 PHE A N 1
ATOM 741 C CA . PHE A 1 90 ? 5.706 -7.911 -2.950 1.00 95.19 90 PHE A CA 1
ATOM 742 C C . PHE A 1 90 ? 6.633 -8.736 -3.835 1.00 95.19 90 PHE A C 1
ATOM 744 O O . PHE A 1 90 ? 7.844 -8.514 -3.878 1.00 95.19 90 PHE A O 1
ATOM 751 N N . ARG A 1 91 ? 6.041 -9.679 -4.569 1.00 96.00 91 ARG A N 1
ATOM 752 C CA . ARG A 1 91 ? 6.701 -10.496 -5.592 1.00 96.00 91 ARG A CA 1
ATOM 753 C C . ARG A 1 91 ? 5.754 -10.798 -6.751 1.00 96.00 91 ARG A C 1
ATOM 755 O O . ARG A 1 91 ? 4.553 -10.969 -6.537 1.00 96.00 91 ARG A O 1
ATOM 762 N N . ALA A 1 92 ? 6.307 -10.938 -7.953 1.00 95.69 92 ALA A N 1
ATOM 763 C CA . ALA A 1 92 ? 5.587 -11.472 -9.108 1.00 95.69 92 ALA A CA 1
ATOM 764 C C . ALA A 1 92 ? 5.859 -12.977 -9.286 1.00 95.69 92 ALA A C 1
ATOM 766 O O . ALA A 1 92 ? 6.972 -13.446 -9.041 1.00 95.69 92 ALA A O 1
ATOM 767 N N . GLU A 1 93 ? 4.852 -13.743 -9.702 1.00 94.25 93 GLU A N 1
ATOM 768 C CA . GLU A 1 93 ? 4.943 -15.187 -9.944 1.00 94.25 93 GLU A CA 1
ATOM 769 C C . GLU A 1 93 ? 5.791 -15.496 -11.176 1.00 94.25 93 GLU A C 1
ATOM 771 O O . GLU A 1 93 ? 6.675 -16.351 -11.126 1.00 94.25 93 GLU A O 1
ATOM 776 N N . ASP A 1 94 ? 5.575 -14.734 -12.250 1.00 93.62 94 ASP A N 1
ATOM 777 C CA . ASP A 1 94 ? 6.318 -14.832 -13.508 1.00 93.62 94 ASP A CA 1
ATOM 778 C C . ASP A 1 94 ? 7.769 -14.319 -13.421 1.00 93.62 94 ASP A C 1
ATOM 780 O O . ASP A 1 94 ? 8.520 -14.417 -14.392 1.00 93.62 94 ASP A O 1
ATOM 784 N N . LYS A 1 95 ? 8.171 -13.770 -12.263 1.00 93.06 95 LYS A N 1
ATOM 785 C CA . LYS A 1 95 ? 9.493 -13.179 -11.983 1.00 93.06 95 LYS A CA 1
ATOM 786 C C . LYS A 1 95 ? 9.880 -12.013 -12.901 1.00 93.06 95 LYS A C 1
ATOM 788 O O . LYS A 1 95 ? 11.042 -11.614 -12.927 1.00 93.06 95 LYS A O 1
ATOM 793 N N . SER A 1 96 ? 8.926 -11.428 -13.623 1.00 92.38 96 SER A N 1
ATOM 794 C CA . SER A 1 96 ? 9.166 -10.270 -14.493 1.00 92.38 96 SER A CA 1
ATOM 795 C C . SER A 1 96 ? 9.341 -8.962 -13.717 1.00 92.38 96 SER A C 1
ATOM 797 O O . SER A 1 96 ? 9.766 -7.956 -14.284 1.00 92.38 96 SER A O 1
ATOM 799 N N . ILE A 1 97 ? 8.989 -8.958 -12.429 1.00 91.06 97 ILE A N 1
ATOM 800 C CA . ILE A 1 97 ? 9.182 -7.842 -11.507 1.00 91.06 97 ILE A CA 1
ATOM 801 C C . ILE A 1 97 ? 10.039 -8.344 -10.349 1.00 91.06 97 ILE A C 1
ATOM 803 O O . ILE A 1 97 ? 9.704 -9.339 -9.706 1.00 91.06 97 ILE A O 1
ATOM 807 N N . GLU A 1 98 ? 11.137 -7.639 -10.089 1.00 93.50 98 GLU A N 1
ATOM 808 C CA . GLU A 1 98 ? 11.971 -7.875 -8.915 1.00 93.50 98 GLU A CA 1
ATOM 809 C C . GLU A 1 98 ? 11.147 -7.682 -7.637 1.00 93.50 98 GLU A C 1
ATOM 811 O O . GLU A 1 98 ? 10.427 -6.689 -7.500 1.00 93.50 98 GLU A O 1
ATOM 816 N N . SER A 1 99 ? 11.261 -8.623 -6.702 1.00 94.75 99 SER A N 1
ATOM 817 C CA . SER A 1 99 ? 10.615 -8.513 -5.397 1.00 94.75 99 SER A CA 1
ATOM 818 C C . SER A 1 99 ? 11.186 -7.335 -4.618 1.00 94.75 99 SER A C 1
ATOM 820 O O . SER A 1 99 ? 12.405 -7.195 -4.514 1.00 94.75 99 SER A O 1
ATOM 822 N N . LYS A 1 100 ? 10.321 -6.505 -4.033 1.00 95.94 100 LYS A N 1
ATOM 823 C CA . LYS A 1 100 ? 10.754 -5.353 -3.231 1.00 95.94 100 LYS A CA 1
ATOM 824 C C . LYS A 1 100 ? 9.980 -5.259 -1.928 1.00 95.94 100 LYS A C 1
ATOM 826 O O . LYS A 1 100 ? 8.889 -5.812 -1.789 1.00 95.94 100 LYS A O 1
ATOM 831 N N . THR A 1 101 ? 10.562 -4.517 -0.996 1.00 97.06 101 THR A N 1
ATOM 832 C CA . THR A 1 101 ? 9.961 -4.159 0.289 1.00 97.06 101 THR A CA 1
ATOM 833 C C . THR A 1 101 ? 9.643 -2.674 0.277 1.00 97.06 101 THR A C 1
ATOM 835 O O . THR A 1 101 ? 10.448 -1.872 -0.199 1.00 97.06 101 THR A O 1
ATOM 838 N N . GLY A 1 102 ? 8.489 -2.292 0.799 1.00 97.25 102 GLY A N 1
ATOM 839 C CA . GLY A 1 102 ? 8.081 -0.901 0.911 1.00 97.25 102 GLY A CA 1
ATOM 840 C C . GLY A 1 102 ? 7.403 -0.619 2.236 1.00 97.25 102 GLY A C 1
ATOM 841 O O . GLY A 1 102 ? 7.187 -1.517 3.052 1.00 97.25 102 GLY A O 1
ATOM 842 N N . ILE A 1 103 ? 7.075 0.653 2.435 1.00 97.69 103 ILE A N 1
ATOM 843 C CA . ILE A 1 103 ? 6.195 1.070 3.517 1.00 97.69 103 ILE A CA 1
ATOM 844 C C . ILE A 1 103 ? 5.047 1.875 2.943 1.00 97.69 103 ILE A C 1
ATOM 846 O O . ILE A 1 103 ? 5.259 2.777 2.128 1.00 97.69 103 ILE A O 1
ATOM 850 N N . THR A 1 104 ? 3.853 1.571 3.431 1.00 97.62 104 THR A N 1
ATOM 851 C CA . THR A 1 104 ? 2.656 2.367 3.229 1.00 97.62 104 THR A CA 1
ATOM 852 C C . THR A 1 104 ? 2.269 3.040 4.538 1.00 97.62 104 THR A C 1
ATOM 854 O O . THR A 1 104 ? 2.067 2.389 5.561 1.00 97.62 104 THR A O 1
ATOM 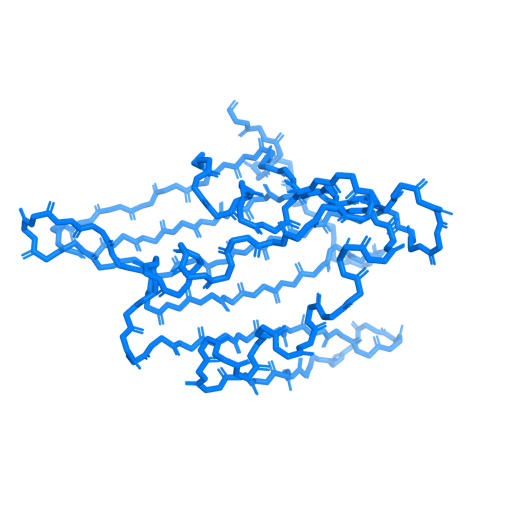857 N N . SER A 1 105 ? 2.178 4.363 4.504 1.00 97.88 105 SER A N 1
ATOM 858 C CA . SER A 1 105 ? 1.541 5.178 5.526 1.00 97.88 105 SER A CA 1
ATOM 859 C C . SER A 1 105 ? 0.058 5.289 5.194 1.00 97.88 105 SER A C 1
ATOM 861 O O . SER A 1 105 ? -0.308 5.882 4.177 1.00 97.88 105 SER A O 1
ATOM 863 N N . TYR A 1 106 ? -0.783 4.726 6.052 1.00 97.94 106 TYR A N 1
ATOM 864 C CA . TYR A 1 106 ? -2.230 4.839 5.963 1.00 97.94 106 TYR A CA 1
ATOM 865 C C . TYR A 1 106 ? -2.754 5.858 6.967 1.00 97.94 106 TYR A C 1
ATOM 867 O O . TYR A 1 106 ? -2.389 5.821 8.144 1.00 97.94 106 TYR A O 1
ATOM 875 N N . GLU A 1 107 ? -3.668 6.705 6.508 1.00 97.88 107 GLU A N 1
ATOM 876 C CA . GLU A 1 107 ? -4.583 7.431 7.388 1.00 97.88 107 GLU A CA 1
ATOM 877 C C . GLU A 1 107 ? -5.947 6.761 7.299 1.00 97.88 107 GLU A C 1
ATOM 879 O O . GLU A 1 107 ? -6.496 6.580 6.208 1.00 97.88 107 GLU A O 1
ATOM 884 N N . ILE A 1 108 ? -6.470 6.358 8.450 1.00 97.94 108 ILE A N 1
ATOM 885 C CA . ILE A 1 108 ? -7.696 5.583 8.576 1.00 97.94 108 ILE A CA 1
ATOM 886 C C . ILE A 1 108 ? -8.663 6.355 9.468 1.00 97.94 108 ILE A C 1
ATOM 888 O O . ILE A 1 108 ? -8.298 6.865 10.528 1.00 97.94 108 ILE A O 1
ATOM 892 N N . PHE A 1 109 ? -9.908 6.423 9.015 1.00 98.06 109 PHE A N 1
ATOM 893 C CA . PHE A 1 109 ? -11.029 7.010 9.726 1.00 98.06 109 PHE A CA 1
ATOM 894 C C . PHE A 1 109 ? -11.965 5.911 10.220 1.00 98.06 109 PHE A C 1
ATOM 896 O O . PHE A 1 109 ? -12.362 5.041 9.444 1.00 98.06 109 PHE A O 1
ATOM 903 N N . PHE A 1 110 ? -12.319 5.956 11.500 1.00 97.94 110 PHE A N 1
ATOM 904 C CA . PHE A 1 110 ? -13.371 5.123 12.076 1.00 97.94 110 PHE A CA 1
ATOM 905 C C . PHE A 1 110 ? -14.643 5.958 12.251 1.00 97.94 110 PHE A C 1
ATOM 907 O O . PHE A 1 110 ? -14.634 6.936 12.996 1.00 97.94 110 PHE A O 1
ATOM 914 N N . ASP A 1 111 ? -15.723 5.587 11.560 1.00 96.75 111 ASP A N 1
ATOM 915 C CA . ASP A 1 111 ? -16.981 6.354 11.549 1.00 96.75 111 ASP A CA 1
ATOM 916 C C . ASP A 1 111 ? -17.939 6.010 12.705 1.00 96.75 111 ASP A C 1
ATOM 918 O O . ASP A 1 111 ? -18.978 6.650 12.850 1.00 96.75 111 ASP A O 1
ATOM 922 N N . GLY A 1 112 ? -17.570 5.038 13.545 1.00 97.06 112 GLY A N 1
ATOM 923 C CA . GLY A 1 112 ? -18.401 4.496 14.623 1.00 97.06 112 GLY A CA 1
ATOM 924 C C . GLY A 1 112 ? -18.897 3.075 14.347 1.00 97.06 112 GLY A C 1
ATOM 925 O O . GLY A 1 112 ? -19.094 2.321 15.297 1.00 97.06 112 GLY A O 1
ATOM 926 N N . ASP A 1 113 ? -18.996 2.685 13.074 1.00 96.81 113 ASP A N 1
ATOM 927 C CA . ASP A 1 113 ? -19.450 1.358 12.645 1.00 96.81 113 ASP A CA 1
ATOM 928 C C . ASP A 1 113 ? -18.343 0.581 11.922 1.00 96.81 113 ASP A C 1
ATOM 930 O O . ASP A 1 113 ? -18.228 -0.642 12.046 1.00 96.81 113 ASP A O 1
ATOM 934 N N . ARG A 1 114 ? -17.508 1.276 11.144 1.00 95.94 114 ARG A N 1
ATOM 935 C CA . ARG A 1 114 ? -16.465 0.668 10.319 1.00 95.94 114 ARG A CA 1
ATOM 936 C C . ARG A 1 114 ? -15.277 1.593 10.068 1.00 95.94 114 ARG A C 1
ATOM 938 O O . ARG A 1 114 ? -15.291 2.791 10.332 1.00 95.94 114 ARG A O 1
ATOM 945 N N . TYR A 1 115 ? -14.232 0.996 9.502 1.00 96.62 115 TYR A N 1
ATOM 946 C CA . TYR A 1 115 ? -13.004 1.679 9.111 1.00 96.62 115 TYR A CA 1
ATOM 947 C C . TYR A 1 115 ? -13.013 2.040 7.621 1.00 96.62 115 TYR A C 1
ATOM 949 O O . TYR A 1 115 ? -13.451 1.246 6.776 1.00 96.62 115 TYR A O 1
ATOM 957 N N . TRP A 1 116 ? -12.465 3.213 7.319 1.00 97.44 116 TRP A N 1
ATOM 958 C CA . TRP A 1 116 ? -12.256 3.754 5.982 1.00 97.44 116 TRP A CA 1
ATOM 959 C C . TRP A 1 116 ? -10.812 4.201 5.809 1.00 97.44 116 TRP A C 1
ATOM 961 O O . TRP A 1 116 ? -10.289 4.943 6.637 1.00 97.44 116 TRP A O 1
ATOM 971 N N . ILE A 1 117 ? -10.173 3.818 4.707 1.00 97.56 117 ILE A N 1
ATOM 972 C CA . ILE A 1 117 ? -8.867 4.372 4.347 1.00 97.56 117 ILE A CA 1
ATOM 973 C C . ILE A 1 117 ? -9.089 5.737 3.679 1.00 97.56 117 ILE A C 1
ATOM 975 O O . ILE A 1 117 ? -9.767 5.823 2.654 1.00 97.56 117 ILE A O 1
ATOM 979 N N . LEU A 1 118 ? -8.527 6.797 4.264 1.00 97.06 118 LEU A N 1
ATOM 980 C CA . LEU A 1 118 ? -8.546 8.168 3.733 1.00 97.06 118 LEU A CA 1
ATOM 981 C C . LEU A 1 118 ? -7.307 8.487 2.891 1.00 97.06 118 LEU A C 1
ATOM 983 O O . LEU A 1 118 ? -7.368 9.295 1.967 1.00 97.06 118 LEU A O 1
ATOM 987 N N . SER A 1 119 ? -6.172 7.882 3.220 1.00 96.94 119 SER A N 1
ATOM 988 C CA . SER A 1 119 ? -4.906 8.148 2.545 1.00 96.94 119 SER A CA 1
ATOM 989 C C . SER A 1 119 ? -4.091 6.875 2.464 1.00 96.94 119 SER A C 1
ATOM 991 O O . SER A 1 119 ? -3.987 6.134 3.443 1.00 96.94 119 SER A O 1
ATOM 993 N N . MET A 1 120 ? -3.511 6.636 1.294 1.00 97.50 120 MET A N 1
ATOM 994 C CA . MET A 1 120 ? -2.524 5.597 1.062 1.00 97.50 120 MET A CA 1
ATOM 995 C C . MET A 1 120 ? -1.291 6.247 0.451 1.00 97.50 120 MET A C 1
ATOM 997 O O . MET A 1 120 ? -1.257 6.540 -0.744 1.00 97.50 120 MET A O 1
ATOM 1001 N N . PHE A 1 121 ? -0.274 6.480 1.275 1.00 98.12 121 PHE A N 1
ATOM 1002 C CA . PHE A 1 121 ? 0.977 7.093 0.850 1.00 98.12 121 PHE A CA 1
ATOM 1003 C C . PHE A 1 121 ? 2.122 6.101 0.999 1.00 98.12 121 PHE A C 1
ATOM 1005 O O . PHE A 1 121 ? 2.434 5.695 2.115 1.00 98.12 121 PHE A O 1
ATOM 1012 N N . TRP A 1 122 ? 2.763 5.703 -0.098 1.00 97.88 122 TRP A N 1
ATOM 1013 C CA . TRP A 1 122 ? 3.792 4.668 -0.039 1.00 97.88 122 TRP A CA 1
ATOM 1014 C C . TRP A 1 122 ? 5.075 5.034 -0.762 1.00 97.88 122 TRP A C 1
ATOM 1016 O O . TRP A 1 122 ? 5.119 5.856 -1.680 1.00 97.88 122 TRP A O 1
ATOM 1026 N N . THR A 1 123 ? 6.142 4.368 -0.336 1.00 97.81 123 THR A N 1
ATOM 1027 C CA . THR A 1 123 ? 7.431 4.362 -1.016 1.00 97.81 123 THR A CA 1
ATOM 1028 C C . THR A 1 123 ? 8.074 2.984 -0.894 1.00 97.81 123 THR A C 1
ATOM 1030 O O . THR A 1 123 ? 7.653 2.150 -0.089 1.00 97.81 123 THR A O 1
ATOM 1033 N N . ILE A 1 124 ? 9.085 2.735 -1.718 1.00 96.69 124 ILE A N 1
ATOM 1034 C CA . ILE A 1 124 ? 9.800 1.460 -1.780 1.00 96.69 124 ILE A CA 1
ATOM 1035 C C . ILE A 1 124 ? 11.204 1.664 -1.210 1.00 96.69 124 ILE A C 1
ATOM 1037 O O . ILE A 1 124 ? 11.807 2.725 -1.392 1.00 96.69 124 ILE A O 1
ATOM 1041 N N . GLU A 1 125 ? 11.722 0.649 -0.522 1.00 95.88 125 GLU A N 1
ATOM 1042 C CA . GLU A 1 125 ? 13.104 0.623 -0.058 1.00 95.88 125 GLU A CA 1
ATOM 1043 C C . GLU A 1 125 ? 14.082 0.866 -1.222 1.00 95.88 125 GLU A C 1
ATOM 1045 O O . GLU A 1 125 ? 13.894 0.385 -2.341 1.00 95.88 125 GLU A O 1
ATOM 1050 N N . SER A 1 126 ? 15.158 1.599 -0.949 1.00 92.88 126 SER A N 1
ATOM 1051 C CA . SER A 1 126 ? 16.258 1.825 -1.890 1.00 92.88 126 SER A CA 1
ATOM 1052 C C . SER A 1 126 ? 17.600 1.473 -1.251 1.00 92.88 126 SER A C 1
ATOM 1054 O O . SER A 1 126 ? 17.672 1.063 -0.093 1.00 92.88 126 SER A O 1
ATOM 1056 N N . GLU A 1 127 ? 18.693 1.601 -1.997 1.00 89.19 127 GLU A N 1
ATOM 1057 C CA . GLU A 1 127 ? 20.032 1.401 -1.437 1.00 89.19 127 GLU A CA 1
ATOM 1058 C C . GLU A 1 127 ? 20.376 2.449 -0.371 1.00 89.19 127 GLU A C 1
ATOM 1060 O O . GLU A 1 127 ? 20.948 2.096 0.658 1.00 89.19 127 GLU A O 1
ATOM 1065 N N . ARG A 1 128 ? 19.980 3.716 -0.574 1.00 93.81 128 ARG A N 1
ATOM 1066 C CA . ARG A 1 128 ? 20.233 4.812 0.374 1.00 93.81 128 ARG A CA 1
ATOM 1067 C C . ARG A 1 128 ? 19.240 4.820 1.528 1.00 93.81 128 ARG A C 1
ATOM 1069 O O . ARG A 1 128 ? 19.627 5.080 2.665 1.00 93.81 128 ARG A O 1
ATOM 1076 N N . PHE A 1 129 ? 17.964 4.575 1.242 1.00 94.75 129 PHE A N 1
ATOM 1077 C CA . PHE A 1 129 ? 16.890 4.627 2.232 1.00 94.75 129 PHE A CA 1
ATOM 1078 C C . PHE A 1 129 ? 16.411 3.214 2.549 1.00 94.75 129 PHE A C 1
ATOM 1080 O O . PHE A 1 129 ? 15.470 2.706 1.936 1.00 94.75 129 PHE A O 1
ATOM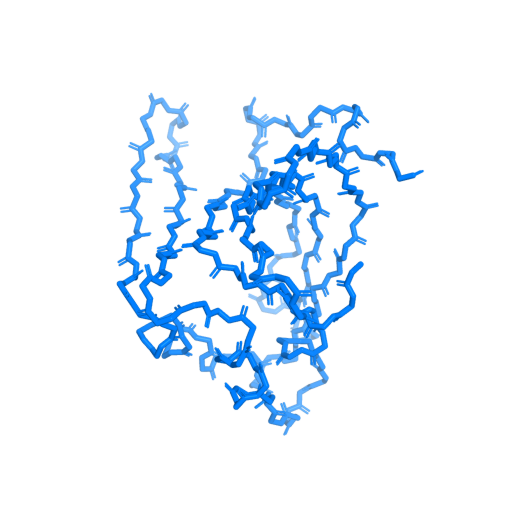 1087 N N . LYS A 1 130 ? 17.101 2.593 3.508 1.00 96.31 130 LYS A N 1
ATOM 1088 C CA . LYS A 1 130 ? 16.761 1.279 4.059 1.00 96.31 130 LYS A CA 1
ATOM 1089 C C . LYS A 1 130 ? 15.652 1.371 5.089 1.00 96.31 130 LYS A C 1
ATOM 1091 O O . LYS A 1 130 ? 15.614 2.327 5.864 1.00 96.31 130 LYS A O 1
ATOM 1096 N N . ILE A 1 131 ? 14.783 0.362 5.124 1.00 96.31 131 ILE A N 1
ATOM 1097 C CA . ILE A 1 131 ? 13.711 0.290 6.113 1.00 96.31 131 ILE A CA 1
ATOM 1098 C C . ILE A 1 131 ? 14.339 0.056 7.497 1.00 96.31 131 ILE A C 1
ATOM 1100 O O . ILE A 1 131 ? 15.050 -0.932 7.706 1.00 96.31 131 ILE A O 1
ATOM 1104 N N . PRO A 1 132 ? 14.109 0.953 8.473 1.00 96.00 132 PRO A N 1
ATOM 1105 C CA . PRO A 1 132 ? 14.623 0.775 9.824 1.00 96.00 132 PRO A CA 1
ATOM 1106 C C . PRO A 1 132 ? 14.154 -0.536 10.463 1.00 96.00 132 PRO A C 1
ATOM 1108 O O . PRO A 1 132 ? 12.980 -0.888 10.381 1.00 96.00 132 PRO A O 1
ATOM 1111 N N . LYS A 1 133 ? 15.037 -1.200 11.223 1.00 94.88 133 LYS A N 1
ATOM 1112 C CA . LYS A 1 133 ? 14.743 -2.481 11.902 1.00 94.88 133 LYS A CA 1
ATOM 1113 C C . LYS A 1 133 ? 13.475 -2.464 12.763 1.00 94.88 133 LYS A C 1
ATOM 1115 O O . LYS A 1 133 ? 12.835 -3.499 12.907 1.00 94.88 133 LYS A O 1
ATOM 1120 N N . LYS A 1 134 ? 13.116 -1.311 13.340 1.00 94.56 134 LYS A N 1
ATOM 1121 C CA . LYS A 1 134 ? 11.888 -1.154 14.140 1.00 94.56 134 LYS A CA 1
ATOM 1122 C C . LYS A 1 134 ? 10.600 -1.360 13.334 1.00 94.56 134 LYS A C 1
ATOM 1124 O O . LYS A 1 134 ? 9.592 -1.703 13.924 1.00 94.56 134 LYS A O 1
ATOM 1129 N N . TYR A 1 135 ? 10.649 -1.192 12.013 1.00 95.50 135 TYR A N 1
ATOM 1130 C CA . TYR A 1 135 ? 9.523 -1.416 11.105 1.00 95.50 135 TYR A CA 1
ATOM 1131 C C . TYR A 1 135 ? 9.606 -2.775 10.392 1.00 95.50 135 TYR A C 1
ATOM 1133 O O . TYR A 1 135 ? 8.882 -3.007 9.436 1.00 95.50 135 TYR A O 1
ATOM 1141 N N . LEU A 1 136 ? 10.494 -3.675 10.823 1.00 92.19 136 LEU A N 1
ATOM 1142 C CA . LEU A 1 136 ? 10.621 -5.038 10.281 1.00 92.19 136 LEU A CA 1
ATOM 1143 C C . LEU A 1 136 ? 10.213 -6.116 11.294 1.00 92.19 136 LEU A C 1
ATOM 1145 O O . LEU A 1 136 ? 10.367 -7.302 11.024 1.00 92.19 136 LEU A O 1
ATOM 1149 N N . LYS A 1 137 ? 9.760 -5.713 12.484 1.00 81.25 137 LYS A N 1
ATOM 1150 C CA . LYS A 1 137 ? 9.359 -6.613 13.564 1.00 81.25 137 LYS A CA 1
ATOM 1151 C C . LYS A 1 137 ? 7.878 -6.383 13.837 1.00 81.25 137 LYS A C 1
ATOM 1153 O O . LYS A 1 137 ? 7.520 -5.278 14.241 1.00 81.25 137 LYS A O 1
ATOM 1158 N N . GLY A 1 138 ? 7.064 -7.389 13.532 1.00 59.75 138 GLY A N 1
ATOM 1159 C CA . GLY A 1 138 ? 5.660 -7.478 13.936 1.00 59.75 138 GLY A CA 1
ATOM 1160 C C . GLY A 1 138 ? 5.515 -8.132 15.299 1.00 59.75 138 GLY A C 1
ATOM 1161 O O . GLY A 1 138 ? 6.441 -8.884 15.685 1.00 59.75 138 GLY A O 1
#